Protein AF-A0A6J1WXP7-F1 (afdb_monomer)

Nearest PDB structures (foldseek):
  2bzd-assembly2_B  TM=5.620E-01  e=9.446E-01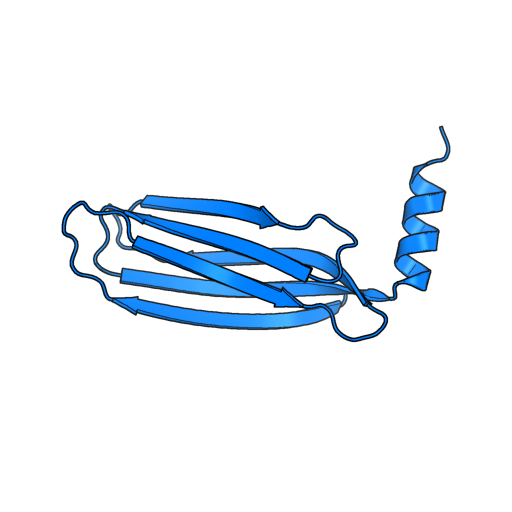  Micromonospora viridifaciens
  1wcq-assembly3_C  TM=5.744E-01  e=9.446E-01  Micromonospora viridifaciens
  1w8o-assembly1_A  TM=5.759E-01  e=1.628E+00  Micromonospora viridifaciens
  2ber-assembly1_A  TM=5.781E-01  e=1.917E+00  Micromonospora viridifaciens
  1eut-assembly1_A  TM=5.364E-01  e=2.024E+00  Micromonospora viridifaciens

Mean predicted aligned error: 5.32 Å

Foldseek 3Di:
DAWFDKDKDKDFDAQPQDKDKDKDKDFGDPQKFFQDKDKDKDFDPPKDKDKAFPDDDGRHRMTMIMIIIHPGRMMIMMMITDIDGNVVVVVVVVVVPPD

Radius of gyration: 16.22 Å; Cα contacts (8 Å, |Δi|>4): 226; chains: 1; bounding box: 45×20×40 Å

Structure (mmCIF, N/CA/C/O backbone):
data_AF-A0A6J1WXP7-F1
#
_entry.id   AF-A0A6J1WXP7-F1
#
loop_
_atom_site.group_PDB
_atom_site.id
_atom_site.type_symbol
_atom_site.label_atom_id
_atom_site.label_alt_id
_atom_site.label_comp_id
_atom_site.label_asym_id
_atom_site.label_entity_id
_atom_site.label_seq_id
_atom_site.pdbx_PDB_ins_code
_atom_site.Cartn_x
_atom_site.Cartn_y
_atom_site.Cartn_z
_atom_site.occupancy
_atom_site.B_iso_or_equiv
_atom_site.auth_seq_id
_atom_site.auth_comp_id
_atom_site.auth_asym_id
_atom_site.auth_atom_id
_atom_site.pdbx_PDB_model_num
ATOM 1 N N . SER A 1 1 ? -6.721 9.432 13.208 1.00 68.12 1 SER A N 1
ATOM 2 C CA . SER A 1 1 ? -6.251 8.047 13.013 1.00 68.12 1 SER A CA 1
ATOM 3 C C . SER A 1 1 ? -4.833 7.912 13.533 1.00 68.12 1 SER A C 1
ATOM 5 O O . SER A 1 1 ? -4.097 8.887 13.463 1.00 68.12 1 SER A O 1
ATOM 7 N N . LEU A 1 2 ? -4.463 6.759 14.087 1.00 80.75 2 LEU A N 1
ATOM 8 C CA . LEU A 1 2 ? -3.114 6.465 14.580 1.00 80.75 2 LEU A CA 1
ATOM 9 C C . LEU A 1 2 ? -2.373 5.573 13.576 1.00 80.75 2 LEU A C 1
ATOM 11 O O . LEU A 1 2 ? -3.024 4.713 12.978 1.00 80.75 2 LEU A O 1
ATOM 15 N N . PRO A 1 3 ? -1.050 5.734 13.397 1.00 78.56 3 PRO A N 1
ATOM 16 C CA . PRO A 1 3 ? -0.261 4.821 12.577 1.00 78.56 3 PRO A CA 1
ATOM 17 C C . PRO A 1 3 ? -0.285 3.414 13.193 1.00 78.56 3 PRO A C 1
ATOM 19 O O . PRO A 1 3 ? -0.089 3.247 14.398 1.00 78.56 3 PRO A O 1
ATOM 22 N N . MET A 1 4 ? -0.557 2.396 12.377 1.00 86.69 4 MET A N 1
ATOM 23 C CA . MET A 1 4 ? -0.748 1.015 12.832 1.00 86.69 4 MET A CA 1
ATOM 24 C C . MET A 1 4 ? 0.354 0.086 12.345 1.00 86.69 4 MET A C 1
ATOM 26 O O . MET A 1 4 ? 1.019 -0.561 13.161 1.00 86.69 4 MET A O 1
ATOM 30 N N . HIS A 1 5 ? 0.504 0.013 11.027 1.00 82.00 5 HIS A N 1
ATOM 31 C CA . HIS A 1 5 ? 1.407 -0.893 10.344 1.00 82.00 5 HIS A CA 1
ATOM 32 C C . HIS A 1 5 ? 1.925 -0.208 9.091 1.00 82.00 5 HIS A C 1
ATOM 34 O O . HIS A 1 5 ? 1.174 0.486 8.411 1.00 82.00 5 HIS A O 1
ATOM 40 N N . GLY A 1 6 ? 3.198 -0.390 8.802 1.00 87.62 6 GLY A N 1
ATOM 41 C CA . GLY A 1 6 ? 3.823 0.142 7.610 1.00 87.62 6 GLY A CA 1
ATOM 42 C C . GLY A 1 6 ? 4.964 -0.763 7.205 1.00 87.62 6 GLY A C 1
ATOM 43 O O . GLY A 1 6 ? 5.439 -1.577 7.999 1.00 87.62 6 GLY A O 1
ATOM 44 N N . GLY A 1 7 ? 5.383 -0.624 5.964 1.00 92.56 7 GLY A N 1
ATOM 45 C CA . GLY A 1 7 ? 6.481 -1.391 5.417 1.00 92.56 7 GLY A CA 1
ATOM 46 C C . GLY A 1 7 ? 7.087 -0.660 4.242 1.00 92.56 7 GLY A C 1
ATOM 47 O O . GLY A 1 7 ? 6.489 0.254 3.680 1.00 92.56 7 GLY A O 1
ATOM 48 N N . SER A 1 8 ? 8.284 -1.073 3.878 1.00 93.56 8 SER A N 1
ATOM 49 C CA . SER A 1 8 ? 8.962 -0.580 2.696 1.00 93.56 8 SER A CA 1
ATOM 50 C C . SER A 1 8 ? 9.775 -1.702 2.088 1.00 93.56 8 SER A C 1
ATOM 52 O O . SER A 1 8 ? 10.226 -2.607 2.793 1.00 93.56 8 SER A O 1
ATOM 54 N N . ASP A 1 9 ? 9.934 -1.652 0.775 1.00 93.38 9 ASP A N 1
ATOM 55 C CA . ASP A 1 9 ? 10.822 -2.561 0.069 1.00 93.38 9 ASP A CA 1
ATOM 56 C C . ASP A 1 9 ? 11.374 -1.893 -1.191 1.00 93.38 9 ASP A C 1
ATOM 58 O O . ASP A 1 9 ? 10.862 -0.879 -1.681 1.00 93.38 9 ASP A O 1
ATOM 62 N N . ARG A 1 10 ? 12.452 -2.472 -1.713 1.00 91.69 10 ARG A N 1
ATOM 63 C CA . ARG A 1 10 ? 13.112 -2.042 -2.933 1.00 91.69 10 ARG A CA 1
ATOM 64 C C . ARG A 1 10 ? 13.381 -3.233 -3.830 1.00 91.69 10 ARG A C 1
ATOM 66 O O . ARG A 1 10 ? 14.251 -4.059 -3.567 1.00 91.69 10 ARG A O 1
ATOM 73 N N . PHE A 1 11 ? 12.742 -3.210 -4.985 1.00 89.19 11 PHE A N 1
ATOM 74 C CA . PHE A 1 11 ? 12.959 -4.174 -6.041 1.00 89.19 11 PHE A CA 1
ATOM 75 C C . PHE A 1 11 ? 13.851 -3.591 -7.124 1.00 89.19 11 PHE A C 1
ATOM 77 O O . PHE A 1 11 ? 13.693 -2.447 -7.550 1.00 89.19 11 PHE A O 1
ATOM 84 N N . ARG A 1 12 ? 14.794 -4.409 -7.585 1.00 84.88 12 ARG A N 1
ATOM 85 C CA . ARG A 1 12 ? 15.461 -4.211 -8.868 1.00 84.88 12 ARG A CA 1
ATOM 86 C C . ARG A 1 12 ? 14.908 -5.246 -9.824 1.00 84.88 12 ARG A C 1
ATOM 88 O O . ARG A 1 12 ? 14.876 -6.429 -9.489 1.00 84.88 12 ARG A O 1
ATOM 95 N N . HIS A 1 13 ? 14.508 -4.806 -10.999 1.00 76.31 13 HIS A N 1
ATOM 96 C CA . HIS A 1 13 ? 14.119 -5.691 -12.081 1.00 76.31 13 HIS A CA 1
ATOM 97 C C . HIS A 1 13 ? 14.767 -5.179 -13.356 1.00 76.31 13 HIS A C 1
ATOM 99 O O . HIS A 1 13 ? 15.117 -4.012 -13.469 1.00 76.31 13 HIS A O 1
ATOM 105 N N . ARG A 1 14 ? 15.005 -6.070 -14.309 1.00 71.00 14 ARG A N 1
ATOM 106 C CA . ARG A 1 14 ? 15.557 -5.644 -15.589 1.00 71.00 14 ARG A CA 1
ATOM 107 C C . ARG A 1 14 ? 14.428 -4.952 -16.359 1.00 71.00 14 ARG A C 1
ATOM 109 O O . ARG A 1 14 ? 13.331 -5.513 -16.437 1.00 71.00 14 ARG A O 1
ATOM 116 N N . ASN A 1 15 ? 14.665 -3.743 -16.868 1.00 68.62 15 ASN A N 1
ATOM 117 C CA . ASN A 1 15 ? 13.707 -3.068 -17.736 1.00 68.62 15 ASN A CA 1
ATOM 118 C C . ASN A 1 15 ? 13.625 -3.815 -19.074 1.00 68.62 15 ASN A C 1
ATOM 120 O O . ASN A 1 15 ? 14.403 -3.587 -20.000 1.00 68.62 15 ASN A O 1
ATOM 124 N N . ASN A 1 16 ? 12.702 -4.772 -19.132 1.00 70.88 16 ASN A N 1
ATOM 125 C CA . ASN A 1 16 ? 12.485 -5.640 -20.286 1.00 70.88 16 ASN A CA 1
ATOM 126 C C . ASN A 1 16 ? 1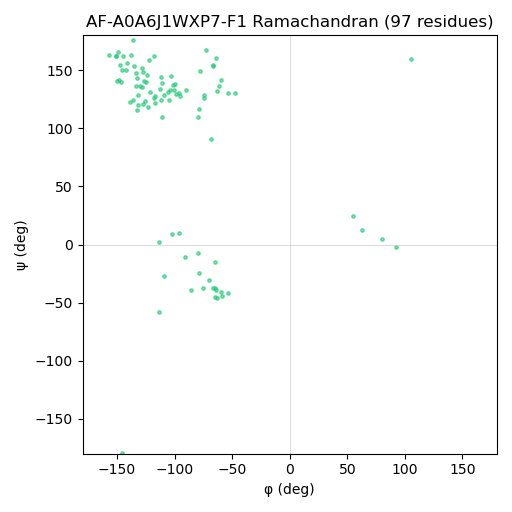1.266 -5.207 -21.105 1.00 70.88 16 ASN A C 1
ATOM 128 O O . ASN A 1 16 ? 10.845 -5.959 -21.976 1.00 70.88 16 ASN A O 1
ATOM 132 N N . TYR A 1 17 ? 10.679 -4.042 -20.799 1.00 73.12 17 TYR A N 1
ATOM 133 C CA . TYR A 1 17 ? 9.338 -3.638 -21.244 1.00 73.12 17 TYR A CA 1
ATOM 134 C C . TYR A 1 17 ? 8.196 -4.540 -20.736 1.00 73.12 17 TYR A C 1
ATOM 136 O O . TYR A 1 17 ? 7.061 -4.402 -21.189 1.00 73.12 17 TYR A O 1
ATOM 144 N N . ASP A 1 18 ? 8.484 -5.418 -19.772 1.00 81.31 18 ASP A N 1
ATOM 145 C CA . ASP A 1 18 ? 7.483 -6.211 -19.063 1.00 81.31 18 ASP A CA 1
ATOM 146 C C . ASP A 1 18 ? 7.114 -5.524 -17.741 1.00 81.31 18 ASP A C 1
ATOM 148 O O . ASP A 1 18 ? 8.016 -5.195 -16.958 1.00 81.31 18 ASP A O 1
ATOM 152 N N . PRO A 1 19 ? 5.813 -5.341 -17.447 1.00 86.69 19 PRO A N 1
ATOM 153 C CA . PRO A 1 19 ? 5.388 -4.777 -16.177 1.00 86.69 19 PRO A CA 1
ATOM 154 C C . PRO A 1 19 ? 5.825 -5.643 -14.989 1.00 86.69 19 PRO A C 1
ATOM 156 O O . PRO A 1 19 ? 5.683 -6.868 -14.987 1.00 86.69 19 PRO A O 1
ATOM 159 N N . PHE A 1 20 ? 6.319 -4.986 -13.945 1.00 88.44 20 PHE A N 1
ATOM 160 C CA . PHE A 1 20 ? 6.676 -5.580 -12.667 1.00 88.44 20 PHE A CA 1
ATOM 161 C C . PHE A 1 20 ? 5.571 -5.328 -11.636 1.00 88.44 20 PHE A C 1
ATOM 163 O O . PHE A 1 20 ? 5.100 -4.203 -11.478 1.00 88.44 20 PHE A O 1
ATOM 170 N N . PHE A 1 21 ? 5.167 -6.374 -10.912 1.00 92.69 21 PHE A N 1
ATOM 171 C CA . PHE A 1 21 ? 4.011 -6.340 -10.016 1.00 92.69 21 PHE A CA 1
ATOM 172 C C . PHE A 1 21 ? 4.429 -6.588 -8.568 1.00 92.69 21 PHE A C 1
ATOM 174 O O . PHE A 1 21 ? 5.000 -7.630 -8.248 1.00 92.69 21 PHE A O 1
ATOM 181 N N . VAL A 1 22 ? 4.055 -5.675 -7.674 1.00 94.75 22 VAL A N 1
ATOM 182 C CA . VAL A 1 22 ? 4.197 -5.834 -6.222 1.00 94.75 22 VAL A CA 1
ATOM 183 C C . VAL A 1 22 ? 2.815 -5.823 -5.603 1.00 94.75 22 VAL A C 1
ATOM 185 O O . VAL A 1 22 ? 2.085 -4.852 -5.758 1.00 94.75 22 VAL A O 1
ATOM 188 N N . THR A 1 23 ? 2.452 -6.888 -4.892 1.00 96.62 23 THR A N 1
ATOM 189 C CA . THR A 1 23 ? 1.185 -6.959 -4.152 1.00 96.62 23 THR A CA 1
ATOM 190 C C . THR A 1 23 ? 1.478 -6.958 -2.664 1.00 96.62 23 THR A C 1
ATOM 192 O O . THR A 1 23 ? 2.219 -7.808 -2.175 1.00 96.62 23 THR A O 1
ATOM 195 N N . VAL A 1 24 ? 0.883 -6.014 -1.945 1.00 96.44 24 VAL A N 1
ATOM 196 C CA . VAL A 1 24 ? 1.092 -5.824 -0.512 1.00 96.44 24 VAL A CA 1
ATOM 197 C C . VAL A 1 24 ? -0.226 -6.052 0.204 1.00 96.44 24 VAL A C 1
ATOM 199 O O . VAL A 1 24 ? -1.243 -5.449 -0.137 1.00 96.44 24 VAL A O 1
ATOM 202 N N . THR A 1 25 ? -0.198 -6.922 1.210 1.00 96.44 25 THR A N 1
ATOM 203 C CA . THR A 1 25 ? -1.307 -7.107 2.149 1.00 96.44 25 THR A CA 1
ATOM 204 C C . THR A 1 25 ? -0.946 -6.440 3.461 1.00 96.44 25 THR A C 1
ATOM 206 O O . THR A 1 25 ? 0.155 -6.629 3.975 1.00 96.44 25 THR A O 1
ATOM 209 N N . THR A 1 26 ? -1.873 -5.663 4.002 1.00 94.38 26 THR A N 1
ATOM 210 C CA . THR A 1 26 ? -1.709 -4.988 5.282 1.00 94.38 26 THR A CA 1
ATOM 211 C C . THR A 1 26 ? -2.938 -5.182 6.151 1.00 94.38 26 THR A C 1
ATOM 213 O O . THR A 1 26 ? -4.073 -5.216 5.663 1.00 94.38 26 THR A O 1
ATOM 216 N N . GLU A 1 27 ? -2.700 -5.332 7.447 1.00 94.31 27 GLU A N 1
ATOM 217 C CA . GLU A 1 27 ? -3.715 -5.670 8.432 1.00 94.31 27 GLU A CA 1
ATOM 218 C C . GLU A 1 27 ? -3.730 -4.637 9.558 1.00 94.31 27 GLU A C 1
ATOM 220 O O . GLU A 1 27 ? -2.696 -4.138 10.015 1.00 94.31 27 GLU A O 1
ATOM 225 N N . ALA A 1 28 ? -4.936 -4.294 9.998 1.00 93.38 28 ALA A N 1
ATOM 226 C CA . ALA A 1 28 ? -5.151 -3.526 11.205 1.00 93.38 28 ALA A CA 1
ATOM 227 C C . ALA A 1 28 ? -4.725 -4.343 12.425 1.00 93.38 28 ALA A C 1
ATOM 229 O O . ALA A 1 28 ? -4.806 -5.569 12.442 1.00 93.38 28 ALA A O 1
ATOM 230 N N . ARG A 1 29 ? -4.348 -3.639 13.492 1.00 91.69 29 ARG A N 1
ATOM 231 C CA . ARG A 1 29 ? -4.195 -4.268 14.807 1.00 91.69 29 ARG A CA 1
ATOM 232 C C . ARG A 1 29 ? -5.556 -4.732 15.327 1.00 91.69 29 ARG A C 1
ATOM 234 O O . ARG A 1 29 ? -6.580 -4.127 15.007 1.00 91.69 29 ARG A O 1
ATOM 241 N N . ASP A 1 30 ? -5.556 -5.737 16.194 1.00 92.31 30 ASP A N 1
ATOM 242 C CA . ASP A 1 30 ? -6.781 -6.241 16.818 1.00 92.31 30 ASP A CA 1
ATOM 243 C C . ASP A 1 30 ? -7.590 -5.130 17.505 1.00 92.31 30 ASP A C 1
ATOM 245 O O . ASP A 1 30 ? -7.061 -4.331 18.281 1.00 92.31 30 ASP A O 1
ATOM 249 N N . GLY A 1 31 ? -8.890 -5.077 17.202 1.00 94.38 31 GLY A N 1
ATOM 250 C CA . GLY A 1 31 ? -9.817 -4.05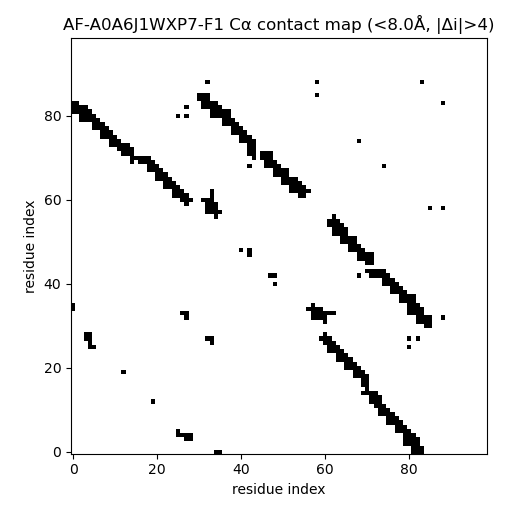2 17.696 1.00 94.38 31 GLY A CA 1
ATOM 251 C C . GLY A 1 31 ? -9.757 -2.712 16.951 1.00 94.38 31 GLY A C 1
ATOM 252 O O . GLY A 1 31 ? -10.441 -1.764 17.351 1.00 94.38 31 GLY A O 1
ATOM 253 N N . TYR A 1 32 ? -8.966 -2.611 15.879 1.00 95.62 32 TYR A N 1
ATOM 254 C CA . TYR A 1 32 ? -8.864 -1.433 15.019 1.00 95.62 32 TYR A CA 1
ATOM 255 C C . TYR A 1 32 ? -9.301 -1.739 13.584 1.00 95.62 32 TYR A C 1
ATOM 257 O O . TYR A 1 32 ? -9.351 -2.884 13.138 1.00 95.62 32 TYR A O 1
ATOM 265 N N . VAL A 1 33 ? -9.592 -0.674 12.842 1.00 96.12 33 VAL A N 1
ATOM 266 C CA . VAL A 1 33 ? -9.847 -0.696 11.398 1.00 96.12 33 VAL A CA 1
ATOM 267 C C . VAL A 1 33 ? -8.960 0.311 10.687 1.00 96.12 33 VAL A C 1
ATOM 269 O O . VAL A 1 33 ? -8.645 1.367 11.243 1.00 96.12 33 VAL A O 1
ATOM 272 N N . ILE A 1 34 ? -8.575 -0.002 9.450 1.00 96.31 34 ILE A N 1
ATOM 273 C CA . ILE A 1 34 ? -7.803 0.892 8.585 1.00 96.31 34 ILE A CA 1
ATOM 274 C C . ILE A 1 34 ? -8.734 1.984 8.075 1.00 96.31 34 ILE A C 1
ATOM 276 O O . ILE A 1 34 ? -9.782 1.709 7.493 1.00 96.31 34 ILE A O 1
ATOM 280 N N . THR A 1 35 ? -8.351 3.235 8.285 1.00 94.75 35 THR A N 1
ATOM 281 C CA . THR A 1 35 ? -9.110 4.396 7.813 1.00 94.75 35 THR A CA 1
ATOM 282 C C . THR A 1 35 ? -8.419 5.129 6.683 1.00 94.75 35 THR A C 1
ATOM 284 O O . THR A 1 35 ? -9.099 5.738 5.861 1.00 94.75 35 THR A O 1
ATOM 287 N N . PHE A 1 36 ? -7.094 5.036 6.627 1.00 93.94 36 PHE A N 1
ATOM 288 C CA . PHE A 1 36 ? -6.281 5.683 5.615 1.00 93.94 36 PHE A CA 1
ATOM 289 C C . PHE A 1 36 ? -5.046 4.832 5.318 1.00 93.94 36 PHE A C 1
ATOM 291 O O . PHE A 1 36 ? -4.463 4.241 6.229 1.00 93.94 36 PHE A O 1
ATOM 298 N N . LEU A 1 37 ? -4.670 4.776 4.045 1.00 95.88 37 LEU A N 1
ATOM 299 C CA . LEU A 1 37 ? -3.468 4.120 3.554 1.00 95.88 37 LEU A CA 1
ATOM 300 C C . LEU A 1 37 ? -2.663 5.175 2.800 1.00 95.88 37 LEU A C 1
ATOM 302 O O . LEU A 1 37 ? -3.151 5.719 1.812 1.00 95.88 37 LEU A O 1
ATOM 306 N N . ASP A 1 38 ? -1.457 5.439 3.280 1.00 95.19 38 ASP A N 1
ATOM 307 C CA . ASP A 1 38 ? -0.476 6.268 2.594 1.00 95.19 38 ASP A CA 1
ATOM 308 C C . ASP A 1 38 ? 0.515 5.357 1.871 1.00 95.19 38 ASP A C 1
ATOM 310 O O . ASP A 1 38 ? 1.012 4.405 2.480 1.00 95.19 38 ASP A O 1
ATOM 314 N N . VAL A 1 39 ? 0.762 5.608 0.586 1.00 96.44 39 VAL A N 1
ATOM 315 C CA . VAL A 1 39 ? 1.708 4.840 -0.231 1.00 96.44 39 VAL A CA 1
ATOM 316 C C . VAL A 1 39 ? 2.532 5.803 -1.062 1.00 96.44 39 VAL A C 1
ATOM 318 O O . VAL A 1 39 ? 2.000 6.570 -1.863 1.00 96.44 39 VAL A O 1
ATOM 321 N N . SER A 1 40 ? 3.842 5.693 -0.915 1.00 96.62 40 SER A N 1
ATOM 322 C CA . SER A 1 40 ? 4.831 6.399 -1.708 1.00 96.62 40 SER A CA 1
ATOM 323 C C . SER A 1 40 ? 5.591 5.384 -2.552 1.00 96.62 40 SER A C 1
ATOM 325 O O . SER A 1 40 ? 5.982 4.321 -2.072 1.00 96.62 40 SER A O 1
ATOM 327 N N . ALA A 1 41 ? 5.777 5.691 -3.833 1.00 95.56 41 ALA A N 1
ATOM 328 C CA . ALA A 1 41 ? 6.534 4.867 -4.762 1.00 95.56 41 ALA A CA 1
ATOM 329 C C . ALA A 1 41 ? 7.550 5.734 -5.507 1.00 95.56 41 ALA A C 1
ATOM 331 O O . ALA A 1 41 ? 7.247 6.837 -5.954 1.00 95.56 41 ALA A O 1
ATOM 332 N N . THR A 1 42 ? 8.767 5.219 -5.639 1.00 95.00 42 THR A N 1
ATOM 333 C CA . THR A 1 42 ? 9.872 5.828 -6.374 1.00 95.00 42 THR A CA 1
ATOM 334 C C . THR A 1 42 ? 10.336 4.871 -7.460 1.00 95.00 42 THR A C 1
ATOM 336 O O . THR A 1 42 ? 10.596 3.693 -7.203 1.00 95.00 42 THR A O 1
ATOM 339 N N . ILE A 1 43 ? 10.469 5.419 -8.657 1.00 93.25 43 ILE A N 1
ATOM 340 C CA . ILE A 1 43 ? 10.868 4.760 -9.899 1.00 93.25 43 ILE A CA 1
ATOM 341 C C . ILE A 1 43 ? 11.886 5.651 -10.623 1.00 93.25 43 ILE A C 1
ATOM 343 O O . ILE A 1 43 ? 12.186 6.763 -10.176 1.00 93.25 43 ILE A O 1
ATOM 347 N N . ASP A 1 44 ? 12.425 5.168 -11.737 1.00 90.12 44 ASP A N 1
ATOM 348 C CA . ASP A 1 44 ? 13.273 5.959 -12.628 1.00 90.12 44 ASP A CA 1
ATOM 349 C C . ASP A 1 44 ? 12.506 7.125 -13.268 1.00 90.12 44 ASP A C 1
ATOM 351 O O . ASP A 1 44 ? 11.283 7.108 -13.381 1.00 90.12 44 ASP A O 1
ATOM 355 N N . GLY A 1 45 ? 13.234 8.133 -13.758 1.00 88.44 45 GLY A N 1
ATOM 356 C CA . GLY A 1 45 ? 12.636 9.366 -14.292 1.00 88.44 45 GLY A CA 1
ATOM 357 C C . GLY A 1 45 ? 11.775 9.207 -15.555 1.00 88.44 45 GLY A C 1
ATOM 358 O O . GLY A 1 45 ? 11.040 10.130 -15.888 1.00 88.44 45 GLY A O 1
ATOM 359 N N . LEU A 1 46 ? 11.869 8.071 -16.253 1.00 88.62 46 LEU A N 1
ATOM 360 C CA . LEU A 1 46 ? 11.020 7.715 -17.403 1.00 88.62 46 LEU A CA 1
ATOM 361 C C . LEU A 1 46 ? 10.102 6.520 -17.112 1.00 88.62 46 LEU A C 1
ATOM 363 O O . LEU A 1 46 ? 9.412 6.050 -18.014 1.00 88.62 46 LEU A O 1
ATOM 367 N N . GLY A 1 47 ? 10.139 5.999 -15.885 1.00 89.94 47 GLY A N 1
ATOM 368 C CA . GLY A 1 47 ? 9.294 4.890 -15.488 1.00 89.94 47 GLY A CA 1
ATOM 369 C C . GLY A 1 47 ? 7.846 5.325 -15.312 1.00 89.94 47 GLY A C 1
ATOM 370 O O . GLY A 1 47 ? 7.524 6.507 -15.182 1.00 89.94 47 GLY A O 1
ATOM 371 N N . GLU A 1 48 ? 6.978 4.334 -15.203 1.00 92.44 48 GLU A N 1
ATOM 372 C CA . GLU A 1 48 ? 5.579 4.515 -14.849 1.00 92.44 48 GLU A CA 1
ATOM 373 C C . GLU A 1 48 ? 5.244 3.621 -13.664 1.00 92.44 48 GLU A C 1
ATOM 375 O O . GLU A 1 48 ? 5.697 2.479 -13.589 1.00 92.44 48 GLU A O 1
ATOM 380 N N . VAL A 1 49 ? 4.430 4.129 -12.739 1.00 94.50 49 VAL A N 1
ATOM 381 C CA . VAL A 1 49 ? 3.893 3.334 -11.637 1.00 94.50 49 VAL A CA 1
ATOM 382 C C . VAL A 1 49 ? 2.394 3.556 -11.522 1.00 94.50 49 VAL A C 1
ATOM 384 O O . VAL A 1 49 ? 1.916 4.686 -11.463 1.00 94.50 49 VAL A O 1
ATOM 387 N N . THR A 1 50 ? 1.644 2.460 -11.487 1.00 96.25 50 THR A N 1
ATOM 388 C CA . THR A 1 50 ? 0.203 2.465 -11.235 1.00 96.25 50 THR A CA 1
ATOM 389 C C . THR A 1 50 ? -0.070 1.882 -9.860 1.00 96.25 50 THR A C 1
ATOM 391 O O . THR A 1 50 ? 0.376 0.778 -9.546 1.00 96.25 50 THR A O 1
ATOM 394 N N . PHE A 1 51 ? -0.834 2.614 -9.054 1.00 97.19 51 PHE A N 1
ATOM 395 C CA . PHE A 1 51 ? -1.368 2.129 -7.789 1.00 97.19 51 PHE A CA 1
ATOM 396 C C . PHE A 1 51 ? -2.785 1.589 -7.989 1.00 97.19 51 PHE A C 1
ATOM 398 O O . PHE A 1 51 ? -3.659 2.299 -8.483 1.00 97.19 51 PHE A O 1
ATOM 405 N N . ASN A 1 52 ? -3.026 0.358 -7.541 1.00 96.94 52 ASN A N 1
ATOM 406 C CA . ASN A 1 52 ? -4.332 -0.286 -7.584 1.00 96.94 52 ASN A CA 1
ATOM 407 C C . ASN A 1 52 ? -4.733 -0.765 -6.188 1.00 96.94 52 ASN A C 1
ATOM 409 O O . ASN A 1 52 ? -4.042 -1.585 -5.585 1.00 96.94 52 ASN A O 1
ATOM 413 N N . MET A 1 53 ? -5.891 -0.326 -5.691 1.00 96.44 53 MET A N 1
ATOM 414 C CA . MET A 1 53 ? -6.515 -0.962 -4.530 1.00 96.44 53 MET A CA 1
ATOM 415 C C . MET A 1 53 ? -7.230 -2.235 -4.997 1.00 96.44 53 MET A C 1
ATOM 417 O O . MET A 1 53 ? -8.240 -2.162 -5.691 1.00 96.44 53 MET A O 1
ATOM 421 N N . VAL A 1 54 ? -6.701 -3.403 -4.630 1.00 97.31 54 VAL A N 1
ATOM 422 C CA . VAL A 1 54 ? -7.231 -4.710 -5.059 1.00 97.31 54 VAL A CA 1
ATOM 423 C C . VAL A 1 54 ? -8.352 -5.173 -4.133 1.00 97.31 54 VAL A C 1
ATOM 425 O O . VAL A 1 54 ? -9.346 -5.745 -4.578 1.00 97.31 54 VAL A O 1
ATOM 428 N N . LYS A 1 55 ? -8.200 -4.941 -2.825 1.00 96.56 55 LYS A N 1
ATOM 429 C CA . LYS A 1 55 ? -9.190 -5.318 -1.816 1.00 96.56 55 LYS A CA 1
ATOM 430 C C . LYS A 1 55 ? -9.155 -4.355 -0.643 1.00 96.56 55 LYS A C 1
ATOM 432 O O . LYS A 1 55 ? -8.092 -4.030 -0.128 1.00 96.56 55 LYS A O 1
ATOM 437 N N . GLY A 1 56 ? -10.338 -4.036 -0.140 1.00 93.56 56 GLY A N 1
ATOM 438 C CA . GLY A 1 56 ? -10.509 -3.255 1.073 1.00 93.56 56 GLY A CA 1
ATOM 439 C C . GLY A 1 56 ? -10.956 -1.831 0.781 1.00 93.56 56 GLY A C 1
ATOM 440 O O . GLY A 1 56 ? -10.847 -1.312 -0.324 1.00 93.56 56 GLY A O 1
ATOM 441 N N . GLN A 1 57 ? -11.518 -1.234 1.815 1.00 94.38 57 GLN A N 1
ATOM 442 C CA . GLN A 1 57 ? -12.065 0.117 1.840 1.00 94.38 57 GLN A CA 1
ATOM 443 C C . GLN A 1 57 ? -11.897 0.682 3.250 1.00 94.38 57 GLN A C 1
ATOM 445 O O . GLN A 1 57 ? -11.632 -0.075 4.190 1.00 94.38 57 GLN A O 1
ATOM 450 N N . THR A 1 58 ? -12.064 1.988 3.429 1.00 93.00 58 THR A N 1
ATOM 451 C CA . THR A 1 58 ? -12.085 2.613 4.758 1.00 93.00 58 THR A CA 1
ATOM 452 C C . THR A 1 58 ? -12.998 1.831 5.712 1.00 93.00 58 THR A C 1
ATOM 454 O O . THR A 1 58 ? -14.126 1.496 5.362 1.00 93.00 58 THR A O 1
ATOM 457 N N . GLY A 1 59 ? -12.496 1.500 6.903 1.00 94.00 59 GLY A N 1
ATOM 458 C CA . GLY A 1 59 ? -13.172 0.632 7.872 1.00 94.00 59 GLY A CA 1
ATOM 459 C C . GLY A 1 59 ? -12.821 -0.857 7.766 1.00 94.00 59 GLY A C 1
ATOM 460 O O . GLY A 1 59 ? -13.295 -1.650 8.576 1.00 94.00 59 GLY A O 1
ATOM 461 N N . SER A 1 60 ? -11.993 -1.269 6.803 1.00 95.75 60 SER A N 1
ATOM 462 C CA . SER A 1 60 ? -11.572 -2.671 6.665 1.00 95.75 60 SER A CA 1
ATOM 463 C C . SER A 1 60 ? -10.490 -3.047 7.676 1.00 95.75 60 SER A C 1
ATOM 465 O O . SER A 1 60 ? -9.641 -2.231 8.032 1.00 95.75 60 SER A O 1
ATOM 467 N N . LYS A 1 61 ? -10.479 -4.317 8.096 1.00 95.50 61 LYS A N 1
ATOM 468 C CA . LYS A 1 61 ? -9.381 -4.898 8.891 1.00 95.50 61 LYS A CA 1
ATOM 469 C C . LYS A 1 61 ? -8.171 -5.272 8.044 1.00 95.50 61 LYS A C 1
ATOM 471 O O . LYS A 1 61 ? -7.065 -5.305 8.555 1.00 95.50 61 LYS A O 1
ATOM 476 N N . THR A 1 62 ? -8.385 -5.522 6.759 1.00 96.00 62 THR A N 1
ATOM 477 C CA . THR A 1 62 ? -7.337 -5.907 5.814 1.00 96.00 62 THR A CA 1
ATOM 478 C C . THR A 1 62 ? -7.498 -5.085 4.548 1.00 96.00 62 THR A C 1
ATOM 480 O O . THR A 1 62 ? -8.616 -4.937 4.045 1.00 96.00 62 THR A O 1
ATOM 483 N N . MET A 1 63 ? -6.386 -4.587 4.022 1.00 96.81 63 MET A N 1
ATOM 484 C CA . MET A 1 63 ? -6.306 -3.992 2.694 1.00 96.81 63 MET A CA 1
ATOM 485 C C . MET A 1 63 ? -5.243 -4.714 1.876 1.00 96.81 63 MET A C 1
ATOM 487 O O . MET A 1 63 ? -4.232 -5.174 2.405 1.00 96.81 63 MET A O 1
ATOM 491 N N . VAL A 1 64 ? -5.492 -4.823 0.577 1.00 97.25 64 VAL A N 1
ATOM 492 C CA . VAL A 1 64 ? -4.542 -5.350 -0.396 1.00 97.25 64 VAL A CA 1
ATOM 493 C C . VAL A 1 64 ? -4.429 -4.330 -1.508 1.00 97.25 64 VAL A C 1
ATOM 495 O O . VAL A 1 64 ? -5.427 -4.013 -2.158 1.00 97.25 64 VAL A O 1
ATOM 498 N N . PHE A 1 65 ? -3.221 -3.838 -1.736 1.00 97.25 65 PHE A N 1
ATOM 499 C CA . PHE A 1 65 ? -2.926 -2.951 -2.850 1.00 97.25 65 PHE A CA 1
ATOM 500 C C . PHE A 1 65 ? -1.826 -3.537 -3.723 1.00 97.25 65 PHE A C 1
ATOM 502 O O . PHE A 1 65 ? -1.057 -4.403 -3.301 1.00 97.25 65 PHE A O 1
ATOM 509 N N . GLN A 1 66 ? -1.772 -3.065 -4.959 1.00 97.62 66 GLN A N 1
ATOM 510 C CA . GLN A 1 66 ? -0.790 -3.467 -5.940 1.00 97.62 66 GLN A CA 1
ATOM 511 C C . GLN A 1 66 ? -0.118 -2.236 -6.540 1.00 97.62 66 GLN A C 1
ATOM 513 O O . GLN A 1 66 ? -0.788 -1.271 -6.906 1.00 97.62 66 GLN A O 1
ATOM 518 N N . LEU A 1 67 ? 1.204 -2.302 -6.659 1.00 96.94 67 LEU A N 1
ATOM 519 C CA . LEU A 1 67 ? 2.004 -1.385 -7.455 1.00 96.94 67 LEU A CA 1
ATOM 520 C C . LEU A 1 67 ? 2.425 -2.108 -8.730 1.00 96.94 67 LEU A C 1
ATOM 522 O O . LEU A 1 67 ? 3.012 -3.190 -8.670 1.00 96.94 67 LEU A O 1
ATOM 526 N N . VAL A 1 68 ? 2.107 -1.512 -9.873 1.00 94.81 68 VAL A N 1
ATOM 527 C CA . VAL A 1 68 ? 2.525 -1.996 -11.190 1.00 94.81 68 VAL A CA 1
ATOM 528 C C . VAL A 1 68 ? 3.521 -0.995 -11.745 1.00 94.81 68 VAL A C 1
ATOM 530 O O . VAL A 1 68 ? 3.135 0.127 -12.057 1.00 94.81 68 VAL A O 1
ATOM 533 N N . SER A 1 69 ? 4.790 -1.386 -11.819 1.00 93.06 69 SER A N 1
ATOM 534 C CA . SER A 1 69 ? 5.864 -0.570 -12.385 1.00 93.06 69 SER A CA 1
ATOM 535 C C . SER A 1 69 ? 6.161 -1.015 -13.810 1.00 93.06 69 SER A C 1
ATOM 537 O O . SER A 1 69 ? 6.223 -2.212 -14.081 1.00 93.06 69 SER A O 1
ATOM 539 N N . ASN A 1 70 ? 6.369 -0.076 -14.722 1.00 91.31 70 ASN A N 1
ATOM 540 C CA . ASN A 1 70 ? 6.867 -0.355 -16.063 1.00 91.31 70 ASN A CA 1
ATOM 541 C C . ASN A 1 70 ? 7.906 0.696 -16.466 1.00 91.31 70 ASN A C 1
ATOM 543 O O . ASN A 1 70 ? 8.009 1.749 -15.841 1.00 91.31 70 ASN A O 1
ATOM 547 N N . HIS A 1 71 ? 8.697 0.404 -17.499 1.00 90.19 71 HIS A N 1
ATOM 548 C CA . HIS A 1 71 ? 9.722 1.313 -18.031 1.00 90.19 71 HIS A CA 1
ATOM 549 C C . HIS A 1 71 ? 10.748 1.810 -16.991 1.00 90.19 71 HIS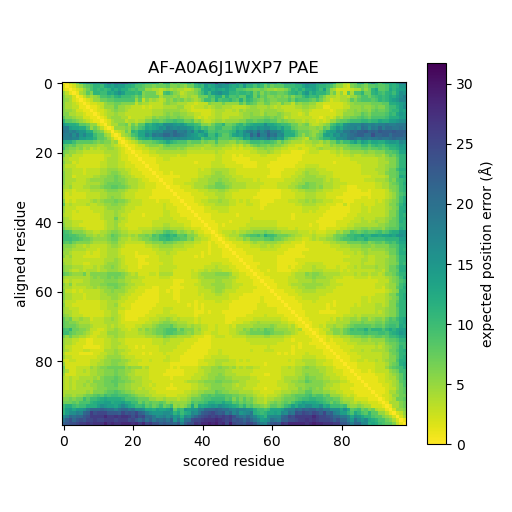 A C 1
ATOM 551 O O . HIS A 1 71 ? 11.381 2.846 -17.180 1.00 90.19 71 HIS A O 1
ATOM 557 N N . SER A 1 72 ? 10.945 1.052 -15.912 1.00 88.62 72 SER A N 1
ATOM 558 C CA . SER A 1 72 ? 11.892 1.341 -14.836 1.00 88.62 72 SER A CA 1
ATOM 559 C C . SER A 1 72 ? 12.777 0.118 -14.582 1.00 88.62 72 SER A C 1
ATOM 561 O O . SER A 1 72 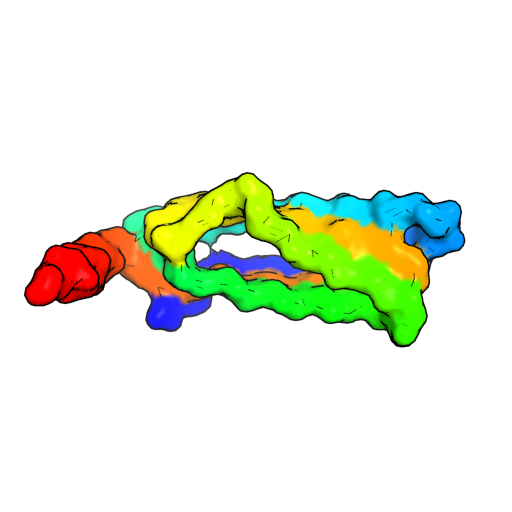? 12.360 -1.009 -14.828 1.00 88.62 72 SER A O 1
ATOM 563 N N . ASP A 1 73 ? 14.000 0.329 -14.107 1.00 88.38 73 ASP A N 1
ATOM 564 C CA . ASP A 1 73 ? 14.927 -0.702 -13.627 1.00 88.38 73 ASP A CA 1
ATOM 565 C C . ASP A 1 73 ? 14.781 -0.958 -12.114 1.00 88.38 73 ASP A C 1
ATOM 567 O O . ASP A 1 73 ? 15.353 -1.902 -11.547 1.00 88.38 73 ASP A O 1
ATOM 571 N N . PHE A 1 74 ? 14.032 -0.107 -11.410 1.00 90.31 74 PHE A N 1
ATOM 572 C CA . PHE A 1 74 ? 13.744 -0.308 -10.001 1.00 90.31 74 PHE A CA 1
ATOM 573 C C . PHE A 1 74 ? 12.368 0.211 -9.594 1.00 90.31 74 PHE A C 1
ATOM 575 O O . PHE A 1 74 ? 11.831 1.156 -10.152 1.00 90.31 74 PHE A O 1
ATOM 582 N N . LEU A 1 75 ? 11.836 -0.378 -8.531 1.00 93.12 75 LEU A N 1
ATOM 583 C CA . LEU A 1 75 ? 10.686 0.141 -7.809 1.00 93.12 75 LEU A CA 1
ATOM 584 C C . LEU A 1 75 ? 11.033 0.125 -6.325 1.00 93.12 75 LEU A C 1
ATOM 586 O O . 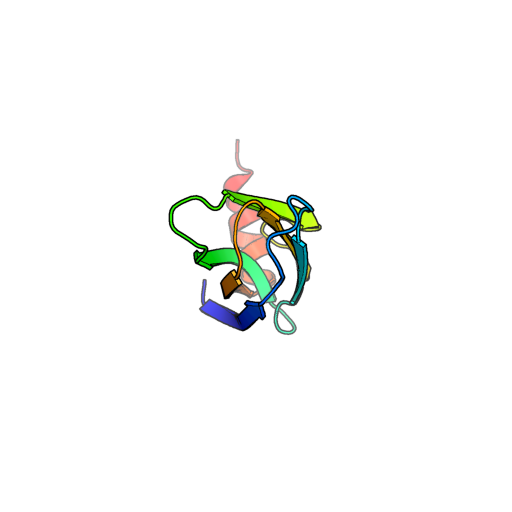LEU A 1 75 ? 11.326 -0.928 -5.763 1.00 93.12 75 LEU A O 1
ATOM 590 N N . THR A 1 76 ? 11.015 1.289 -5.690 1.00 95.31 76 THR A N 1
ATOM 591 C CA . THR A 1 76 ? 11.057 1.403 -4.227 1.00 95.31 76 THR A CA 1
ATOM 592 C C . THR A 1 76 ? 9.709 1.902 -3.762 1.00 95.31 76 THR A C 1
ATOM 594 O O . THR A 1 76 ? 9.150 2.791 -4.394 1.00 95.31 76 THR A O 1
ATOM 597 N N . TYR A 1 77 ? 9.187 1.361 -2.674 1.00 96.62 77 TYR A N 1
ATOM 598 C CA . TYR A 1 77 ? 7.983 1.906 -2.071 1.00 96.62 77 TYR A CA 1
ATOM 599 C C . TYR A 1 77 ? 8.071 1.870 -0.559 1.00 96.62 77 TYR A C 1
ATOM 601 O O . TYR A 1 77 ? 8.774 1.049 0.032 1.00 96.62 77 TYR A O 1
ATOM 609 N N . ASP A 1 78 ? 7.303 2.753 0.048 1.00 97.19 78 ASP A N 1
ATOM 610 C CA . ASP A 1 78 ? 6.985 2.749 1.457 1.00 97.19 78 ASP A CA 1
ATOM 611 C C . ASP A 1 78 ? 5.484 2.974 1.615 1.00 97.19 78 ASP A C 1
ATOM 613 O O . ASP A 1 78 ? 4.830 3.605 0.782 1.00 97.19 78 ASP A O 1
ATOM 617 N N . TYR A 1 79 ? 4.909 2.373 2.646 1.00 96.50 79 TYR A N 1
ATOM 618 C CA . TYR A 1 79 ? 3.506 2.558 2.955 1.00 96.50 79 TYR A CA 1
ATOM 619 C C . TYR A 1 79 ? 3.278 2.609 4.455 1.00 96.50 79 TYR A C 1
ATOM 621 O O . TYR A 1 79 ? 3.978 1.959 5.241 1.00 96.50 79 TYR A O 1
ATOM 629 N N . LEU A 1 80 ? 2.242 3.343 4.845 1.00 95.81 80 LEU A N 1
ATOM 630 C CA . LEU A 1 80 ? 1.804 3.454 6.223 1.00 95.81 80 LEU A CA 1
ATOM 631 C C . LEU A 1 80 ? 0.279 3.416 6.302 1.00 95.81 80 LEU A C 1
ATOM 633 O O . LEU A 1 80 ? -0.437 4.233 5.726 1.00 95.81 80 LEU A O 1
ATOM 637 N N . CYS A 1 81 ? -0.225 2.454 7.063 1.00 94.38 81 CYS A N 1
ATOM 638 C CA . CYS A 1 81 ? -1.632 2.348 7.400 1.00 94.38 81 CYS A CA 1
ATOM 639 C C . CYS A 1 81 ? -1.923 3.111 8.674 1.00 94.38 81 CYS A C 1
ATOM 641 O O . CYS A 1 81 ? -1.287 2.905 9.713 1.00 94.38 81 CYS A O 1
ATOM 643 N N . TYR A 1 82 ? -2.979 3.903 8.617 1.00 94.81 82 TYR A N 1
ATOM 644 C CA . TYR A 1 82 ? -3.552 4.562 9.767 1.00 94.81 82 TYR A CA 1
ATOM 645 C C . TYR A 1 82 ? -4.913 3.964 10.063 1.00 94.81 82 TYR A C 1
ATOM 647 O O . TYR A 1 82 ? -5.682 3.623 9.164 1.00 94.81 82 TYR A O 1
ATOM 655 N N . GLY A 1 83 ? -5.236 3.872 11.344 1.00 94.81 83 GLY A N 1
ATOM 656 C CA . GLY A 1 83 ? -6.513 3.334 11.768 1.00 94.81 83 GLY A CA 1
ATOM 657 C C . GLY A 1 83 ? -7.073 3.985 13.007 1.00 94.81 83 GLY A C 1
ATOM 658 O O . GLY A 1 83 ? -6.520 4.933 13.572 1.00 94.81 83 GLY A O 1
ATOM 659 N N . MET A 1 84 ? -8.226 3.481 13.406 1.00 95.56 84 MET A N 1
ATOM 660 C CA . MET A 1 84 ? -8.914 3.874 14.626 1.00 95.56 84 MET A CA 1
ATOM 661 C C . MET A 1 84 ? -9.620 2.664 15.227 1.00 95.56 84 MET A C 1
ATOM 663 O O . MET A 1 84 ? -9.812 1.662 14.538 1.00 95.56 84 MET A O 1
ATOM 667 N N . LYS A 1 85 ? -9.985 2.746 16.509 1.00 95.62 85 LYS A N 1
ATOM 668 C CA . LYS A 1 85 ? -10.715 1.666 17.175 1.00 95.62 85 LYS A CA 1
ATOM 669 C C . LYS A 1 85 ? -12.039 1.410 16.463 1.00 95.62 85 LYS A C 1
ATOM 671 O O . LYS A 1 85 ? -12.721 2.352 16.060 1.00 95.62 85 LYS A O 1
ATOM 676 N N . GLU A 1 86 ? -12.421 0.143 16.360 1.00 94.88 86 GLU A N 1
ATOM 677 C CA . GLU A 1 86 ? -13.668 -0.283 15.713 1.00 94.88 86 GLU A CA 1
ATOM 678 C C . GLU A 1 86 ? -14.905 0.420 16.283 1.00 94.88 86 GLU A C 1
ATOM 680 O O . GLU A 1 86 ? -15.796 0.830 15.541 1.00 94.88 86 GLU A O 1
ATOM 685 N N . GLU A 1 87 ? -14.960 0.578 17.603 1.00 93.62 87 GLU A N 1
ATOM 686 C CA . GLU A 1 87 ? -16.080 1.223 18.291 1.00 93.62 87 GLU A CA 1
ATOM 687 C C . GLU A 1 87 ? -16.219 2.699 17.918 1.00 93.62 87 GLU A C 1
ATOM 689 O O . GLU A 1 87 ? -17.331 3.191 17.729 1.00 93.62 87 GLU A O 1
ATOM 694 N N . ASP A 1 88 ? -15.098 3.402 17.774 1.00 93.50 88 ASP A N 1
ATOM 695 C CA . ASP A 1 88 ? -15.096 4.817 17.414 1.00 93.50 88 ASP A CA 1
ATOM 696 C C . ASP A 1 88 ? -15.423 5.002 15.933 1.00 93.50 88 ASP A C 1
ATOM 698 O O . ASP A 1 88 ? -16.195 5.893 15.581 1.00 93.50 88 ASP A O 1
ATOM 702 N N . TYR A 1 89 ? -14.934 4.104 15.073 1.00 93.38 89 TYR A N 1
ATOM 703 C CA . TYR A 1 89 ? -15.316 4.078 13.663 1.00 93.38 89 TYR A CA 1
ATOM 704 C C . TYR A 1 89 ? -16.830 3.896 13.482 1.00 93.38 89 TYR A C 1
ATOM 706 O O . TYR A 1 89 ? -17.452 4.629 12.713 1.00 93.38 89 TYR A O 1
ATOM 714 N N . LYS A 1 90 ? -17.453 2.977 14.235 1.00 91.62 90 LYS A N 1
ATOM 715 C CA . LYS A 1 90 ? -18.911 2.763 14.199 1.00 91.62 90 LYS A CA 1
ATOM 716 C C . LYS A 1 90 ? -19.694 4.020 14.584 1.00 91.62 90 LYS A C 1
ATOM 718 O O . LYS A 1 90 ? -20.684 4.327 13.927 1.00 91.62 90 LYS A O 1
ATOM 723 N N . LYS A 1 91 ? -19.246 4.764 15.604 1.00 91.56 91 LYS A N 1
ATOM 724 C CA . LYS A 1 91 ? -19.883 6.028 16.026 1.00 91.56 91 LYS A CA 1
ATOM 725 C C . LYS A 1 91 ? -19.809 7.091 14.929 1.00 91.56 91 LYS A C 1
ATOM 727 O O . LYS A 1 91 ? -20.814 7.727 14.633 1.00 91.56 91 LYS A O 1
ATOM 732 N N . VAL A 1 92 ? -18.637 7.259 14.313 1.00 87.88 92 VAL A N 1
ATOM 733 C CA . VAL A 1 92 ? -18.422 8.246 13.241 1.00 87.88 92 VAL A CA 1
ATOM 734 C C . VAL A 1 92 ? -19.253 7.905 12.005 1.00 87.88 92 VAL A C 1
ATOM 736 O O . VAL A 1 92 ? -19.923 8.777 11.461 1.00 87.88 92 VAL A O 1
ATOM 739 N N . ASN A 1 93 ? -19.262 6.636 11.595 1.00 85.38 93 ASN A N 1
ATOM 740 C CA . ASN A 1 93 ? -20.017 6.195 10.425 1.00 85.38 93 ASN A CA 1
ATOM 741 C C . ASN A 1 93 ? -21.538 6.306 10.641 1.00 85.38 93 ASN A C 1
ATOM 743 O O . ASN A 1 93 ? -22.269 6.691 9.738 1.00 85.38 93 ASN A O 1
ATOM 747 N N . ALA A 1 94 ? -22.027 6.019 11.853 1.00 78.06 94 ALA A N 1
ATOM 748 C CA . ALA A 1 94 ? -23.433 6.233 12.196 1.00 78.06 94 ALA A CA 1
ATOM 749 C C . ALA A 1 94 ? -23.816 7.724 12.168 1.00 78.06 94 ALA A C 1
ATOM 751 O O . ALA A 1 94 ? -24.905 8.068 11.717 1.00 78.06 94 ALA A O 1
ATOM 752 N N . ALA A 1 95 ? -22.917 8.613 12.605 1.00 69.75 95 ALA A N 1
ATOM 753 C CA . ALA A 1 95 ? -23.142 10.057 12.576 1.00 69.75 95 ALA A CA 1
ATOM 754 C C . ALA A 1 95 ? -23.129 10.645 11.153 1.00 69.75 95 ALA A C 1
ATOM 756 O O . ALA A 1 95 ? -23.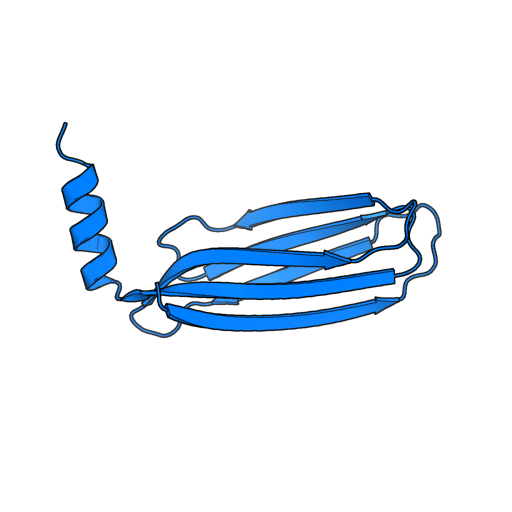839 11.614 10.900 1.00 69.75 95 ALA A O 1
ATOM 757 N N . SER A 1 96 ? -22.371 10.065 10.212 1.00 63.09 96 SER A N 1
ATOM 758 C CA . SER A 1 96 ? -22.366 10.519 8.812 1.00 63.09 96 SER A CA 1
ATOM 759 C C . SER A 1 96 ? -23.557 10.017 7.988 1.00 63.09 96 SER A C 1
ATOM 761 O O . SER A 1 96 ? -23.703 10.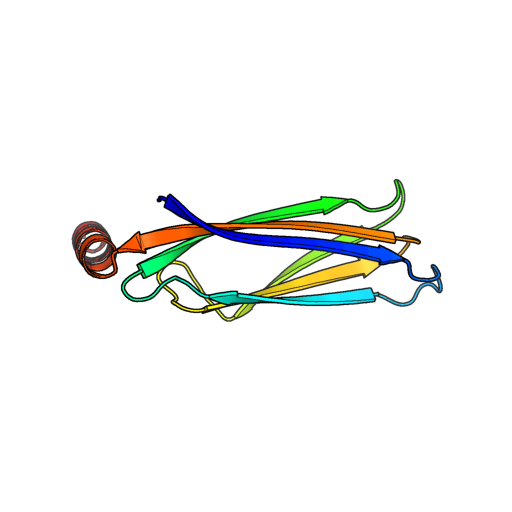425 6.841 1.00 63.09 96 SER A O 1
ATOM 763 N N . MET A 1 97 ? -24.382 9.118 8.536 1.00 57.12 97 MET A N 1
ATOM 764 C CA . MET A 1 97 ? -25.584 8.576 7.885 1.00 57.12 97 MET A CA 1
ATOM 765 C C . MET A 1 97 ? -26.882 9.298 8.289 1.00 57.12 97 MET A C 1
ATOM 767 O O . MET A 1 97 ? -27.967 8.821 7.958 1.00 57.12 97 MET A O 1
ATOM 771 N N . ILE A 1 98 ? -26.802 10.429 8.998 1.00 49.47 98 ILE A N 1
ATOM 772 C CA . ILE A 1 98 ? -27.971 11.281 9.255 1.00 49.47 98 ILE A CA 1
ATOM 773 C C . ILE A 1 98 ? -28.231 12.105 7.975 1.00 49.47 98 ILE A C 1
ATOM 775 O O . ILE A 1 98 ? -27.330 12.848 7.583 1.00 49.47 98 ILE A O 1
ATOM 779 N N . PRO A 1 99 ? -29.386 11.931 7.300 1.00 53.75 99 PRO A N 1
ATOM 780 C CA . PRO A 1 99 ? -29.707 12.614 6.044 1.00 53.75 99 PRO A CA 1
ATOM 781 C C . PRO A 1 99 ? -29.899 14.126 6.202 1.00 53.75 99 PRO A C 1
ATOM 783 O O . PRO A 1 99 ? -30.283 14.572 7.309 1.00 53.75 99 PRO A O 1
#

Solvent-accessible surface area (backbone atoms only — not comparable to full-atom values): 5525 Å² total; per-residue (Å²): 118,47,84,71,45,66,54,68,54,74,48,76,49,78,65,72,79,58,74,44,79,47,76,4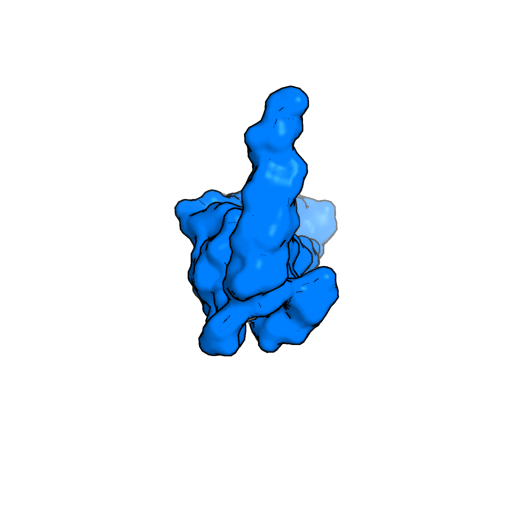8,78,48,60,42,54,93,70,32,15,30,61,46,77,49,77,49,78,49,62,45,98,75,32,47,76,45,82,40,82,75,41,66,53,76,64,26,48,48,39,28,37,34,42,40,37,32,63,27,51,39,45,34,39,40,37,41,32,22,21,44,46,47,72,59,51,53,53,53,56,58,63,70,66,65,131

pLDDT: mean 89.8, std 9.89, range [49.47, 97.62]

Sequence (99 aa):
SLPMHGGSDRFRHRNNYDPFFVTVTTEARDGYVITFLDVSATIDGLGEVTFNMVKGQTGSKTMVFQLVSNHSDFLTYDYLCYGMKEEDYKKVNAASMIP

Secondary structure (DSSP, 8-state):
-EEEEEEEEEEE---SSPPEEEEEEEEPPTTEEEEEEEEEEE--TT-EEEEEEEE--TTBSEEEEEEEEES-SEEEEEEEEEEEEHHHHHHHHHHTT--